Protein AF-A0A1B7U9C2-F1 (afdb_monomer)

Structure (mmCIF, N/CA/C/O backbone):
data_AF-A0A1B7U9C2-F1
#
_entry.id   AF-A0A1B7U9C2-F1
#
loop_
_atom_site.group_PDB
_atom_site.id
_atom_site.type_symbol
_atom_site.label_atom_id
_atom_site.label_alt_id
_atom_site.label_comp_id
_atom_site.label_asym_id
_atom_site.label_entity_id
_atom_site.label_seq_id
_atom_site.pdbx_PDB_ins_code
_atom_site.Cartn_x
_atom_site.Cartn_y
_atom_site.Cartn_z
_atom_site.occupancy
_atom_site.B_iso_or_equiv
_atom_site.auth_seq_id
_atom_site.auth_comp_id
_atom_site.auth_asym_id
_atom_site.auth_atom_id
_atom_site.pdbx_PDB_model_num
ATOM 1 N N . MET A 1 1 ? -10.668 -6.246 3.557 1.00 88.62 1 MET A N 1
ATOM 2 C CA . MET A 1 1 ? -10.501 -5.166 4.561 1.00 88.62 1 MET A CA 1
ATOM 3 C C . MET A 1 1 ? -11.560 -5.178 5.658 1.00 88.62 1 MET A C 1
ATOM 5 O O . MET A 1 1 ? -11.175 -5.099 6.816 1.00 88.62 1 MET A O 1
ATOM 9 N N . ALA A 1 2 ? -12.851 -5.338 5.341 1.00 93.06 2 ALA A N 1
ATOM 10 C CA . ALA A 1 2 ? -13.914 -5.438 6.354 1.00 93.06 2 ALA A CA 1
ATOM 11 C C . ALA A 1 2 ? -13.590 -6.433 7.486 1.00 93.06 2 ALA A C 1
ATOM 13 O O . ALA A 1 2 ? -13.704 -6.099 8.662 1.00 93.06 2 ALA A O 1
ATOM 14 N N . GLU A 1 3 ? -13.078 -7.614 7.132 1.00 94.81 3 GLU A N 1
ATOM 15 C CA . GLU A 1 3 ? -12.675 -8.633 8.104 1.00 94.81 3 GLU A CA 1
ATOM 16 C C . GLU A 1 3 ? -11.503 -8.195 9.002 1.00 94.81 3 GLU A C 1
ATOM 18 O O . GLU A 1 3 ? -11.532 -8.409 10.212 1.00 94.81 3 GLU A O 1
ATOM 23 N N . MET A 1 4 ? -10.510 -7.493 8.443 1.00 94.62 4 MET A N 1
ATOM 24 C CA . MET A 1 4 ? -9.399 -6.922 9.218 1.00 94.62 4 MET A CA 1
ATOM 25 C C . MET A 1 4 ? -9.926 -5.906 10.240 1.00 94.62 4 MET A C 1
ATOM 27 O O . MET A 1 4 ? -9.565 -5.957 11.413 1.00 94.62 4 MET A O 1
ATOM 31 N N . THR A 1 5 ? -10.842 -5.023 9.832 1.00 94.19 5 THR A N 1
ATOM 32 C CA . THR A 1 5 ? -11.483 -4.058 10.739 1.00 94.19 5 THR A CA 1
ATOM 33 C C . THR A 1 5 ? -12.358 -4.749 11.787 1.00 94.19 5 THR A C 1
ATOM 35 O O . THR A 1 5 ? -12.405 -4.317 12.943 1.00 94.19 5 THR A O 1
ATOM 38 N N . ARG A 1 6 ? -13.031 -5.852 11.435 1.00 93.88 6 ARG A N 1
ATOM 39 C CA . ARG A 1 6 ? -13.874 -6.626 12.358 1.00 93.88 6 ARG A CA 1
ATOM 40 C C . ARG A 1 6 ? -13.074 -7.137 13.554 1.00 93.88 6 ARG A C 1
ATOM 42 O O . ARG A 1 6 ? -13.514 -6.934 14.685 1.00 93.88 6 ARG A O 1
ATOM 49 N N . VAL A 1 7 ? -11.897 -7.721 13.315 1.00 95.44 7 VAL A N 1
ATOM 50 C CA . VAL A 1 7 ? -11.057 -8.328 14.365 1.00 95.44 7 VAL A CA 1
ATOM 51 C C . VAL A 1 7 ? -10.250 -7.319 15.187 1.00 95.44 7 VAL A C 1
ATOM 53 O O . VAL A 1 7 ? -9.767 -7.654 16.268 1.00 95.44 7 VAL A O 1
ATOM 56 N N . LEU A 1 8 ? -10.112 -6.072 14.723 1.00 95.31 8 LEU A N 1
ATOM 57 C CA . LEU A 1 8 ? -9.471 -5.024 15.514 1.00 95.31 8 LEU A CA 1
ATOM 58 C C . LEU A 1 8 ? -10.287 -4.710 16.777 1.00 95.31 8 LEU A C 1
ATOM 60 O O . LEU A 1 8 ? -11.513 -4.574 16.740 1.00 95.31 8 LEU A O 1
ATOM 64 N N . ARG A 1 9 ? -9.596 -4.527 17.905 1.00 94.19 9 ARG A N 1
ATOM 65 C CA . ARG A 1 9 ? -10.188 -3.904 19.099 1.00 94.19 9 ARG A CA 1
ATOM 66 C C . ARG A 1 9 ? -10.536 -2.437 18.822 1.00 94.19 9 ARG A C 1
ATOM 68 O O . ARG A 1 9 ? -9.932 -1.819 17.948 1.00 94.19 9 ARG A O 1
ATOM 75 N N . SER A 1 10 ? -11.457 -1.875 19.602 1.00 94.69 10 SER A N 1
ATOM 76 C CA . SER A 1 10 ? -11.710 -0.424 19.652 1.00 94.69 10 SER A CA 1
ATOM 77 C C . SER A 1 10 ? -10.392 0.360 19.791 1.00 94.69 10 SER A C 1
ATOM 79 O O . SER A 1 10 ? -9.535 -0.018 20.595 1.00 94.69 10 SER A O 1
ATOM 81 N N . GLY A 1 11 ? -10.183 1.387 18.958 1.00 94.31 11 GLY A N 1
ATOM 82 C CA . GLY A 1 11 ? -8.944 2.177 18.893 1.00 94.31 11 GLY A CA 1
ATOM 83 C C . GLY A 1 11 ? -7.722 1.443 18.310 1.00 94.31 11 GLY A C 1
ATOM 84 O O . GLY A 1 11 ? -6.622 2.009 18.238 1.00 94.31 11 GLY A O 1
ATOM 85 N N . GLY A 1 12 ? -7.882 0.179 17.902 1.00 95.69 12 GLY A N 1
ATOM 86 C CA . GLY A 1 12 ? -6.841 -0.638 17.283 1.00 95.69 12 GLY A CA 1
ATOM 87 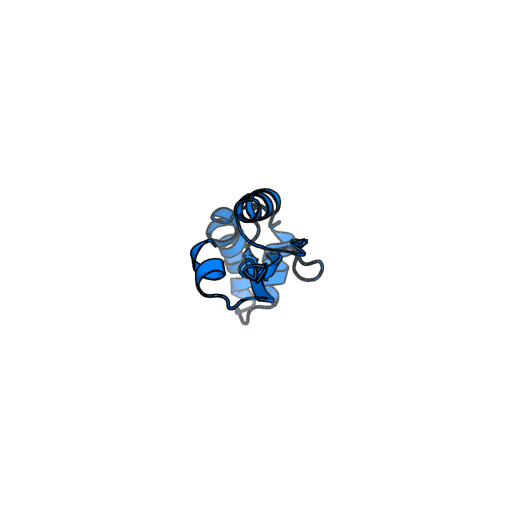C C . GLY A 1 12 ? -6.374 -0.047 15.955 1.00 95.69 12 GLY A C 1
ATOM 88 O O . GLY A 1 12 ? -7.170 0.515 15.208 1.00 95.69 12 GLY A O 1
ATOM 89 N N . GLN A 1 13 ? -5.077 -0.158 15.665 1.00 96.50 13 GLN A N 1
ATOM 90 C CA . GLN A 1 13 ? -4.508 0.366 14.425 1.00 96.50 13 GLN A CA 1
ATOM 91 C C . GLN A 1 13 ? -4.732 -0.605 13.269 1.00 96.50 13 GLN A C 1
ATOM 93 O O . GLN A 1 13 ? -4.352 -1.771 13.361 1.00 96.50 13 GLN A O 1
ATOM 98 N N . LEU A 1 14 ? -5.270 -0.091 12.167 1.00 96.81 14 LEU A N 1
ATOM 99 C CA . LEU A 1 14 ? -5.220 -0.741 10.867 1.00 96.81 14 LEU A CA 1
ATOM 100 C C . LEU A 1 14 ? -4.013 -0.189 10.106 1.00 96.81 14 LEU A C 1
ATOM 102 O O . LEU A 1 14 ? -3.886 1.025 9.941 1.00 96.81 14 LEU A O 1
ATOM 106 N N . ARG A 1 15 ? -3.131 -1.078 9.648 1.00 96.88 15 ARG A N 1
ATOM 107 C CA . ARG A 1 15 ? -2.043 -0.750 8.725 1.00 96.88 15 ARG A CA 1
ATOM 108 C C . ARG A 1 15 ? -2.024 -1.787 7.619 1.00 96.88 15 ARG A C 1
ATOM 110 O O . ARG A 1 15 ? -1.875 -2.970 7.905 1.00 96.88 15 ARG A O 1
ATOM 117 N N . VAL A 1 16 ? -2.170 -1.333 6.385 1.00 96.44 16 VAL A N 1
ATOM 118 C CA . VAL A 1 16 ? -2.100 -2.175 5.188 1.00 96.44 16 VAL A CA 1
ATOM 119 C C . VAL A 1 16 ? -1.038 -1.576 4.285 1.00 96.44 16 VAL A C 1
ATOM 121 O O . VAL A 1 16 ? -1.019 -0.361 4.104 1.00 96.44 16 VAL A O 1
ATOM 124 N N . VAL A 1 17 ? -0.140 -2.412 3.775 1.00 96.19 17 VAL A N 1
ATOM 125 C CA . VAL A 1 17 ? 0.851 -2.046 2.762 1.00 96.19 17 VAL A CA 1
ATOM 126 C C . VAL A 1 17 ? 0.733 -3.075 1.659 1.00 96.19 17 VAL A C 1
ATOM 128 O O . VAL A 1 17 ? 0.858 -4.265 1.934 1.00 96.19 17 VAL A O 1
ATOM 131 N N . GLU A 1 18 ? 0.4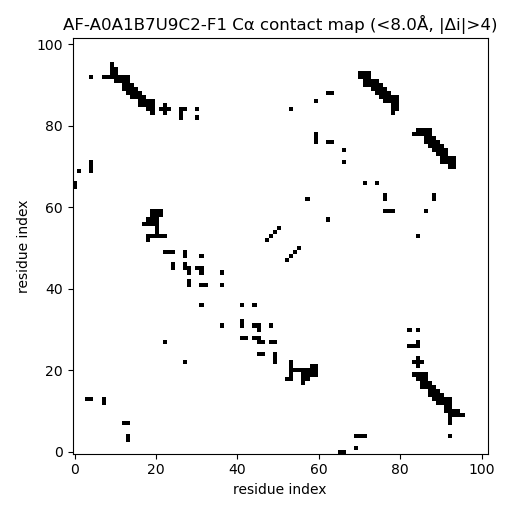84 -2.616 0.444 1.00 95.69 18 GLU A N 1
ATOM 132 C CA . GLU A 1 18 ? 0.224 -3.477 -0.707 1.00 95.69 18 GLU A CA 1
ATOM 133 C C . GLU A 1 18 ? 0.889 -2.911 -1.955 1.00 95.69 18 GLU A C 1
ATOM 135 O O . GLU A 1 18 ? 1.209 -1.720 -2.019 1.00 95.69 18 GLU A O 1
ATOM 140 N N . ALA A 1 19 ? 1.124 -3.780 -2.941 1.00 95.81 19 ALA A N 1
ATOM 141 C CA . ALA A 1 19 ? 1.624 -3.349 -4.239 1.00 95.81 19 ALA A CA 1
ATOM 142 C C . ALA A 1 19 ? 0.623 -2.390 -4.903 1.00 95.81 19 ALA A C 1
ATOM 144 O O . ALA A 1 19 ? -0.587 -2.508 -4.729 1.00 95.81 19 ALA A O 1
ATOM 145 N N . SER A 1 20 ? 1.135 -1.434 -5.670 1.00 95.62 20 SER A N 1
ATOM 146 C CA . SER A 1 20 ? 0.324 -0.460 -6.397 1.00 95.62 20 SER A CA 1
ATOM 147 C C . SER A 1 20 ? 0.211 -0.839 -7.864 1.00 95.62 20 SER A C 1
ATOM 149 O O . SER A 1 20 ? 1.232 -1.059 -8.518 1.00 95.62 20 SER A O 1
ATOM 151 N N . LEU A 1 21 ? -1.007 -0.806 -8.413 1.00 94.75 21 LEU A N 1
ATOM 152 C CA . LEU A 1 21 ? -1.229 -0.936 -9.858 1.00 94.75 21 LEU A CA 1
ATOM 153 C C . LEU A 1 21 ? -0.450 0.120 -10.664 1.00 94.75 21 LEU A C 1
ATOM 155 O O . LEU A 1 21 ? 0.007 -0.141 -11.775 1.00 94.75 21 LEU A O 1
ATOM 159 N N . GLY A 1 22 ? -0.227 1.299 -10.072 1.00 90.62 22 GLY A N 1
ATOM 160 C CA . GLY A 1 22 ? 0.562 2.387 -10.655 1.00 90.62 22 GLY A CA 1
ATOM 161 C C . GLY A 1 22 ? 2.079 2.158 -10.659 1.00 90.62 22 GLY A C 1
ATOM 162 O O . GLY A 1 22 ? 2.823 3.081 -10.985 1.00 90.62 22 GLY A O 1
ATOM 163 N N . CYS A 1 23 ? 2.566 0.969 -10.284 1.00 92.94 23 CYS A N 1
ATOM 164 C CA . CYS A 1 23 ? 3.994 0.667 -10.220 1.00 92.94 23 CYS A CA 1
ATOM 165 C C . CYS A 1 23 ? 4.667 0.799 -11.598 1.00 92.94 23 CYS A C 1
ATOM 167 O O . CYS A 1 23 ? 4.392 0.048 -12.544 1.00 92.94 23 CYS A O 1
ATOM 169 N N . SER A 1 24 ? 5.614 1.734 -11.708 1.00 92.50 24 SER A N 1
ATOM 170 C CA . SER A 1 24 ? 6.435 1.852 -12.907 1.00 92.50 24 SER A CA 1
ATOM 171 C C . SER A 1 24 ? 7.481 0.733 -12.976 1.00 92.50 24 SER A C 1
ATOM 173 O O . SER A 1 24 ? 7.840 0.101 -11.980 1.00 92.50 24 SER A O 1
ATOM 175 N N . LEU A 1 25 ? 8.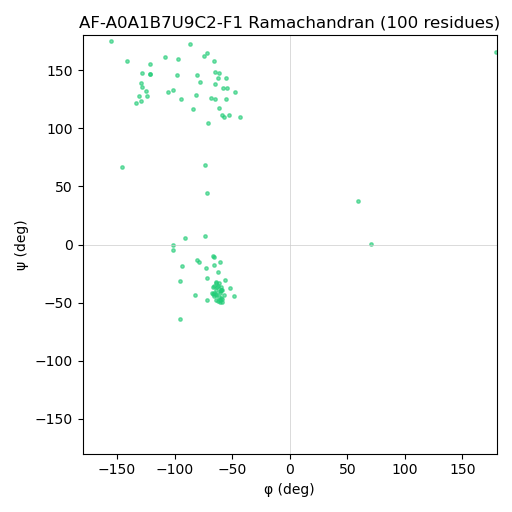045 0.498 -14.166 1.00 91.56 25 LEU A N 1
ATOM 176 C CA . LEU A 1 25 ? 9.161 -0.445 -14.303 1.00 91.56 25 LEU A CA 1
ATOM 177 C C . LEU A 1 25 ? 10.387 -0.007 -13.483 1.00 91.56 25 LEU A C 1
ATOM 179 O O . LEU A 1 25 ? 11.122 -0.858 -12.986 1.00 91.56 25 LEU A O 1
ATOM 183 N N . ALA A 1 26 ? 10.611 1.302 -13.334 1.00 91.56 26 ALA A N 1
ATOM 184 C CA . ALA A 1 26 ? 11.710 1.829 -12.530 1.00 91.56 26 ALA A CA 1
ATOM 185 C C . ALA A 1 26 ? 11.506 1.531 -11.038 1.00 91.56 26 ALA A C 1
ATOM 187 O O . ALA A 1 26 ? 12.445 1.108 -10.366 1.00 91.56 26 ALA A O 1
ATOM 188 N N . ASP A 1 27 ? 10.278 1.681 -10.543 1.00 92.06 27 ASP A N 1
ATOM 189 C CA . ASP A 1 27 ? 9.943 1.376 -9.150 1.00 92.06 27 ASP A CA 1
ATOM 190 C C . ASP A 1 27 ? 10.058 -0.119 -8.882 1.00 92.06 27 ASP A C 1
ATOM 192 O O . ASP A 1 27 ? 10.671 -0.526 -7.901 1.00 92.06 27 ASP A O 1
ATOM 196 N N . SER A 1 28 ? 9.575 -0.943 -9.813 1.00 90.94 28 SER A N 1
ATOM 197 C CA . SER A 1 28 ? 9.708 -2.392 -9.717 1.00 90.94 28 SER A CA 1
ATOM 198 C C . SER A 1 28 ? 11.169 -2.857 -9.688 1.00 90.94 28 SER A C 1
ATOM 200 O O . SER A 1 28 ? 11.509 -3.745 -8.906 1.00 90.94 28 SER A O 1
ATOM 202 N N . ARG A 1 29 ? 12.055 -2.242 -10.486 1.00 90.81 29 ARG A N 1
ATOM 203 C CA . ARG A 1 29 ? 13.500 -2.525 -10.430 1.00 90.81 29 ARG A CA 1
ATOM 204 C C . ARG A 1 29 ? 14.077 -2.203 -9.059 1.00 90.81 29 ARG A C 1
ATOM 206 O O . ARG A 1 29 ? 14.687 -3.082 -8.463 1.00 90.81 29 ARG A O 1
ATOM 213 N N . LYS A 1 30 ? 13.802 -1.007 -8.526 1.00 89.12 30 LYS A N 1
ATOM 214 C CA . LYS A 1 30 ? 14.236 -0.619 -7.174 1.00 89.12 30 LYS A CA 1
ATOM 215 C C . LYS A 1 30 ? 13.727 -1.600 -6.117 1.00 89.12 30 LYS A C 1
ATOM 217 O O . LYS A 1 30 ? 14.487 -2.022 -5.254 1.00 89.12 30 LYS A O 1
ATOM 222 N N . THR A 1 31 ? 12.462 -2.019 -6.206 1.00 87.75 31 THR A N 1
ATOM 223 C CA . THR A 1 31 ? 11.889 -3.018 -5.293 1.00 87.75 31 THR A CA 1
ATOM 224 C C . THR A 1 31 ? 12.633 -4.346 -5.370 1.00 87.75 31 THR A C 1
ATOM 226 O O . THR A 1 31 ? 12.999 -4.897 -4.337 1.00 87.75 31 T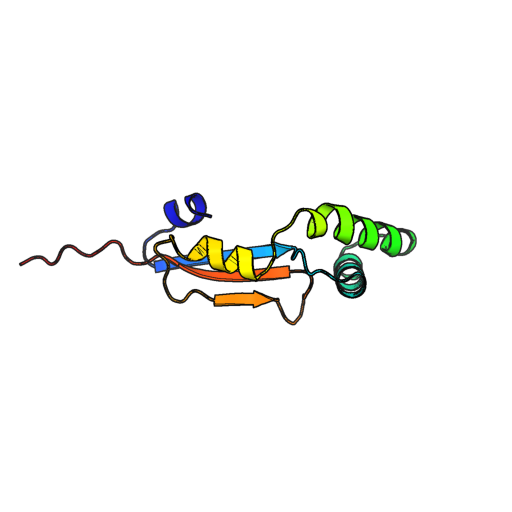HR A O 1
ATOM 229 N N . VAL A 1 32 ? 12.891 -4.860 -6.572 1.00 87.50 32 VAL A N 1
ATOM 230 C CA . VAL A 1 32 ? 13.564 -6.152 -6.763 1.00 87.50 32 VAL A CA 1
ATOM 231 C C . VAL A 1 32 ? 15.053 -6.093 -6.419 1.00 87.50 32 VAL A C 1
ATOM 233 O O . VAL A 1 32 ? 15.598 -7.088 -5.953 1.00 87.50 32 VAL A O 1
ATOM 236 N N . GLU A 1 33 ? 15.709 -4.944 -6.573 1.00 86.31 33 GLU A N 1
ATOM 237 C CA . GLU A 1 33 ? 17.085 -4.714 -6.110 1.00 86.31 33 GLU A CA 1
ATOM 238 C C . GLU A 1 33 ? 17.210 -4.795 -4.582 1.00 86.31 33 GLU A C 1
ATOM 240 O O . GLU A 1 33 ? 18.227 -5.269 -4.075 1.00 86.31 33 GLU A O 1
ATOM 245 N N . CYS A 1 34 ? 16.168 -4.389 -3.847 1.00 83.31 34 CYS A N 1
ATOM 246 C CA . CYS A 1 34 ? 16.087 -4.569 -2.396 1.00 83.31 34 CYS A CA 1
ATOM 247 C C . CYS A 1 34 ? 15.824 -6.030 -1.989 1.00 83.31 34 CYS A C 1
ATOM 249 O O . CYS A 1 34 ? 16.087 -6.413 -0.846 1.00 83.31 34 CYS A O 1
ATOM 251 N N . LEU A 1 35 ? 15.308 -6.860 -2.899 1.00 78.81 35 LEU A N 1
ATOM 252 C CA . LEU A 1 35 ? 15.160 -8.294 -2.675 1.00 78.81 35 LEU A CA 1
ATOM 253 C C . LEU A 1 35 ? 16.509 -8.983 -2.915 1.00 78.81 35 LEU A C 1
ATOM 255 O O . LEU A 1 35 ? 17.280 -8.599 -3.790 1.00 78.81 35 LEU A O 1
ATOM 259 N N . ARG A 1 36 ? 16.807 -10.047 -2.159 1.00 78.75 36 ARG A N 1
ATOM 260 C CA . ARG A 1 36 ? 18.054 -10.830 -2.292 1.00 78.75 36 ARG A CA 1
ATOM 261 C C . ARG A 1 36 ? 18.088 -11.691 -3.574 1.00 78.75 36 ARG A C 1
ATOM 263 O O . ARG A 1 36 ? 18.457 -12.860 -3.523 1.00 78.75 36 ARG A O 1
ATOM 270 N N . TYR A 1 37 ? 17.682 -11.140 -4.718 1.00 76.88 37 TYR A N 1
ATOM 271 C CA . TYR A 1 37 ? 17.759 -1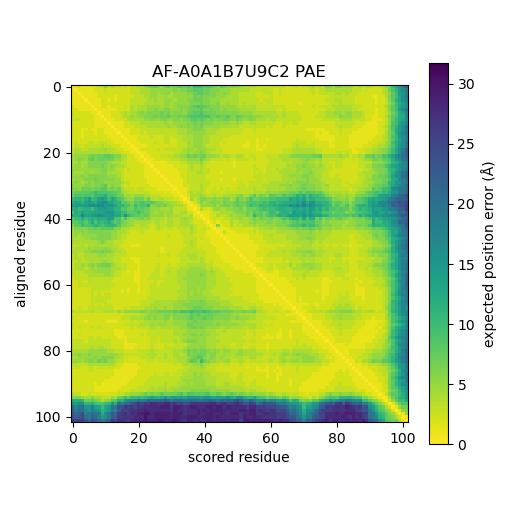1.799 -6.017 1.00 76.88 37 TYR A CA 1
ATOM 272 C C . TYR A 1 37 ? 19.192 -11.760 -6.570 1.00 76.88 37 TYR A C 1
ATOM 274 O O . TYR A 1 37 ? 19.860 -10.725 -6.487 1.00 76.88 37 TYR A O 1
ATOM 282 N N . PRO A 1 38 ? 19.669 -12.850 -7.200 1.00 82.88 38 PRO A N 1
ATOM 283 C CA . PRO A 1 38 ? 20.893 -12.814 -7.990 1.00 82.88 38 PRO A CA 1
ATOM 284 C C . PRO A 1 38 ? 20.813 -11.712 -9.054 1.00 82.88 38 PRO A C 1
ATOM 286 O O . PRO A 1 38 ? 19.808 -11.610 -9.757 1.00 82.88 38 PRO A O 1
ATOM 289 N N . ARG A 1 39 ? 21.879 -10.915 -9.216 1.00 83.44 39 ARG A N 1
ATOM 290 C CA . ARG A 1 39 ? 21.911 -9.762 -10.145 1.00 83.44 39 ARG A CA 1
ATOM 291 C C . ARG A 1 39 ? 21.472 -10.112 -11.570 1.00 83.44 39 ARG A C 1
ATOM 293 O O . ARG A 1 39 ? 20.754 -9.344 -12.197 1.00 83.44 39 ARG A O 1
ATOM 300 N N . LEU A 1 40 ? 21.840 -11.302 -12.046 1.00 83.81 40 LEU A N 1
ATOM 301 C CA . LEU A 1 40 ? 21.476 -11.803 -13.378 1.00 83.81 40 LEU A CA 1
ATOM 302 C C . LEU A 1 40 ? 19.959 -11.958 -13.579 1.00 83.81 40 LEU A C 1
ATOM 304 O O . LEU A 1 40 ? 19.486 -11.916 -14.709 1.00 83.81 40 LEU A O 1
ATOM 308 N N . LEU A 1 41 ? 19.194 -12.116 -12.497 1.00 86.69 41 LEU A N 1
ATOM 309 C CA . LEU A 1 41 ? 17.744 -12.303 -12.532 1.00 86.69 41 LEU A CA 1
ATOM 310 C C . LEU A 1 41 ? 16.963 -11.032 -12.191 1.00 86.69 41 LEU A C 1
ATOM 312 O O . LEU A 1 41 ? 15.742 -11.040 -12.307 1.00 86.69 41 LEU A O 1
ATOM 316 N N . GLN A 1 42 ? 17.620 -9.933 -11.807 1.00 86.75 42 GLN A N 1
ATOM 317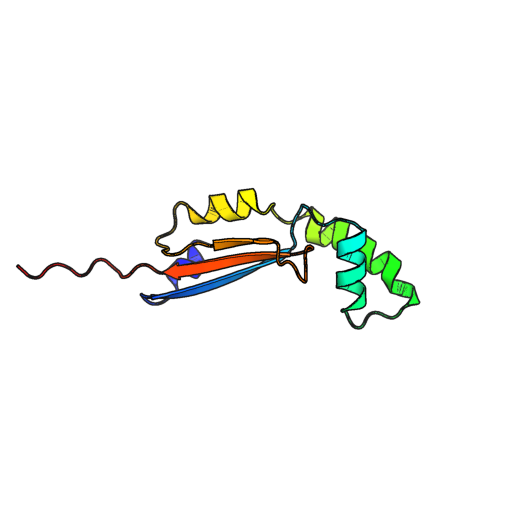 C CA . GLN A 1 42 ? 16.927 -8.712 -11.373 1.00 86.75 42 GLN A CA 1
ATOM 318 C C . GLN A 1 42 ? 16.020 -8.129 -12.464 1.00 86.75 42 GLN A C 1
ATOM 320 O O . GLN A 1 42 ? 14.905 -7.709 -12.170 1.00 86.75 42 GLN A O 1
ATOM 325 N N . GLY A 1 43 ? 16.449 -8.159 -13.732 1.00 87.62 43 GLY A N 1
ATOM 326 C CA . GLY A 1 43 ? 15.627 -7.689 -14.852 1.00 87.62 43 GLY A CA 1
ATOM 327 C C . GLY A 1 43 ? 14.354 -8.520 -15.050 1.00 87.62 43 GLY A C 1
ATOM 328 O O . GLY A 1 43 ? 13.269 -7.960 -15.212 1.00 87.62 43 GLY A O 1
ATOM 329 N N . VAL A 1 44 ? 14.478 -9.849 -14.971 1.00 89.94 44 VAL A N 1
ATOM 330 C CA . VAL A 1 44 ? 13.341 -10.781 -15.052 1.00 89.94 44 VAL A CA 1
ATOM 331 C C . VAL A 1 44 ? 12.425 -10.604 -13.844 1.00 89.94 44 VAL A C 1
ATOM 333 O O . VAL A 1 44 ? 11.213 -10.500 -14.005 1.00 89.94 44 VAL A O 1
ATOM 336 N N . GLY A 1 45 ? 13.002 -10.493 -12.646 1.00 89.81 45 GLY A N 1
ATOM 337 C CA . GLY A 1 45 ? 12.268 -10.267 -11.406 1.00 89.81 45 GLY A CA 1
ATOM 338 C C . GLY A 1 45 ? 11.475 -8.963 -11.429 1.00 89.81 45 GLY A C 1
ATOM 339 O O . GLY A 1 45 ? 10.316 -8.961 -11.032 1.00 89.81 45 GLY A O 1
ATOM 340 N N . ALA A 1 46 ? 12.047 -7.874 -11.949 1.00 92.06 46 ALA A N 1
ATOM 341 C CA . ALA A 1 46 ? 11.337 -6.603 -12.096 1.00 92.06 46 ALA A CA 1
ATOM 342 C C . ALA A 1 46 ? 10.165 -6.724 -13.081 1.00 92.06 46 ALA A C 1
ATOM 344 O O . ALA A 1 46 ? 9.062 -6.249 -12.824 1.00 92.06 46 ALA A O 1
ATOM 345 N N . HIS A 1 47 ? 10.360 -7.411 -14.206 1.00 92.50 47 HIS A N 1
ATOM 346 C CA . HIS A 1 47 ? 9.261 -7.612 -15.144 1.00 92.50 47 HIS A CA 1
ATOM 347 C C . HIS A 1 47 ? 8.146 -8.480 -14.544 1.00 92.50 47 HIS A C 1
ATOM 349 O O . HIS A 1 47 ? 6.970 -8.146 -14.671 1.00 92.50 47 HIS A O 1
ATOM 355 N N . PHE A 1 48 ? 8.514 -9.546 -13.832 1.00 92.94 48 PHE A N 1
ATOM 356 C CA . PHE A 1 48 ? 7.569 -10.406 -13.128 1.00 92.94 48 PHE A CA 1
ATOM 357 C C . PHE A 1 48 ? 6.808 -9.646 -12.038 1.00 92.94 48 PHE A C 1
ATOM 359 O O . PHE A 1 48 ? 5.584 -9.708 -11.996 1.00 92.94 48 PHE A O 1
ATOM 366 N N . PHE A 1 49 ? 7.502 -8.885 -11.188 1.00 92.88 49 PHE A N 1
ATOM 367 C CA . PHE A 1 49 ? 6.861 -8.102 -10.134 1.00 92.88 49 PHE A CA 1
ATOM 368 C C . PHE A 1 49 ? 5.867 -7.105 -10.726 1.00 92.88 49 PHE A C 1
ATOM 370 O O . PHE A 1 49 ? 4.712 -7.067 -10.310 1.00 92.88 49 PHE A O 1
ATOM 377 N N . ARG A 1 50 ? 6.277 -6.336 -11.740 1.00 93.69 50 ARG A N 1
ATOM 378 C CA . ARG A 1 50 ? 5.384 -5.367 -12.377 1.00 93.69 50 ARG A CA 1
ATOM 379 C C . ARG A 1 50 ? 4.149 -6.035 -12.986 1.00 93.69 50 ARG A C 1
ATOM 381 O O . ARG A 1 50 ? 3.046 -5.539 -12.807 1.00 93.69 50 ARG A O 1
ATOM 388 N N . THR A 1 51 ? 4.322 -7.131 -13.717 1.00 93.38 51 THR A N 1
ATOM 389 C CA . THR A 1 51 ? 3.228 -7.724 -14.499 1.00 93.38 51 THR A CA 1
ATOM 390 C C . THR A 1 51 ? 2.324 -8.617 -13.655 1.00 93.38 51 THR A C 1
ATOM 392 O O . THR A 1 51 ? 1.108 -8.549 -13.783 1.00 93.38 51 THR A O 1
ATOM 395 N N . CYS A 1 52 ? 2.901 -9.449 -12.790 1.00 93.88 52 CYS A N 1
ATOM 396 C CA . CYS A 1 52 ? 2.162 -10.474 -12.055 1.00 93.88 52 CYS A CA 1
ATOM 397 C C . CYS A 1 52 ? 1.739 -10.025 -10.654 1.00 93.88 52 CYS A C 1
ATOM 399 O O . CYS A 1 52 ? 0.710 -10.483 -10.173 1.00 93.88 52 CYS A O 1
ATOM 401 N N . VAL A 1 53 ? 2.520 -9.160 -9.993 1.00 93.81 53 VAL A N 1
ATOM 402 C CA . VAL A 1 53 ? 2.205 -8.677 -8.637 1.00 93.81 53 VAL A CA 1
ATOM 403 C C . VAL A 1 53 ? 1.478 -7.341 -8.719 1.00 93.81 53 VAL A C 1
ATOM 405 O O . VAL A 1 53 ? 0.305 -7.261 -8.376 1.00 93.81 53 VAL A O 1
ATOM 408 N N . ALA A 1 54 ? 2.139 -6.303 -9.235 1.00 94.12 54 ALA A N 1
ATOM 409 C CA . ALA A 1 54 ? 1.535 -4.979 -9.352 1.00 94.12 54 ALA A CA 1
ATOM 410 C C . ALA A 1 54 ? 0.378 -4.955 -10.364 1.00 94.12 54 ALA A C 1
ATOM 412 O O . ALA A 1 54 ? -0.634 -4.315 -10.114 1.00 94.12 54 ALA A O 1
ATOM 413 N N . GLY A 1 55 ? 0.479 -5.705 -11.466 1.00 93.81 55 GLY A N 1
ATOM 414 C CA . GLY A 1 55 ? -0.589 -5.808 -12.467 1.00 93.81 55 GLY A CA 1
ATOM 415 C C . GLY A 1 55 ? -1.874 -6.485 -11.975 1.00 93.81 55 GLY A C 1
ATOM 416 O O . GLY A 1 55 ? -2.911 -6.320 -12.607 1.00 93.81 55 GLY A O 1
ATOM 417 N N . ALA A 1 56 ? -1.818 -7.221 -10.860 1.00 94.50 56 ALA A N 1
ATOM 418 C CA . ALA A 1 56 ? -2.986 -7.809 -10.198 1.00 94.50 56 ALA A CA 1
ATOM 419 C C . ALA A 1 56 ? -3.439 -7.008 -8.963 1.00 94.50 56 ALA A C 1
ATOM 421 O O . ALA A 1 56 ? -4.386 -7.405 -8.284 1.00 94.50 56 ALA A O 1
ATOM 422 N N . ALA A 1 57 ? -2.743 -5.917 -8.643 1.00 96.12 57 ALA A N 1
ATOM 423 C CA . ALA A 1 57 ? -3.045 -5.081 -7.498 1.00 96.12 57 ALA A CA 1
ATOM 424 C C . ALA A 1 57 ? -4.091 -4.011 -7.836 1.00 96.12 57 ALA A C 1
ATOM 426 O O . ALA A 1 57 ? -4.460 -3.814 -8.992 1.00 96.12 57 ALA A O 1
ATOM 427 N N . ILE A 1 58 ? -4.533 -3.295 -6.805 1.00 95.88 58 ILE A N 1
ATOM 428 C CA . ILE A 1 58 ? -5.409 -2.130 -6.942 1.00 95.88 58 ILE A CA 1
ATOM 429 C C . ILE A 1 58 ? -4.598 -0.830 -6.923 1.00 95.88 58 ILE A C 1
ATOM 431 O O . ILE A 1 58 ? -3.450 -0.776 -6.459 1.00 95.88 58 ILE A O 1
ATOM 435 N N . SER A 1 59 ? -5.203 0.225 -7.446 1.00 95.06 59 SER A N 1
ATOM 436 C CA . SER A 1 59 ? -4.704 1.594 -7.379 1.00 95.06 59 SER A CA 1
ATOM 437 C C . SER A 1 59 ? -4.831 2.190 -5.970 1.00 95.06 59 SER A C 1
ATOM 439 O O . SER A 1 59 ? -5.536 1.675 -5.102 1.00 95.06 59 SER A O 1
ATOM 441 N N . VAL A 1 60 ? -4.132 3.304 -5.741 1.00 95.25 60 VAL A N 1
ATOM 442 C CA . VAL A 1 60 ? -4.222 4.060 -4.481 1.00 95.25 60 VAL A CA 1
ATOM 443 C C . VAL A 1 60 ? -5.623 4.639 -4.254 1.00 95.25 60 VAL A C 1
ATOM 445 O O . VAL A 1 60 ? -6.070 4.707 -3.111 1.00 95.25 60 VAL A O 1
ATOM 448 N N . ASP A 1 61 ? -6.323 5.000 -5.330 1.00 95.31 61 ASP A N 1
ATOM 449 C CA . ASP A 1 61 ? -7.671 5.566 -5.266 1.00 95.31 61 ASP A CA 1
ATOM 450 C C . ASP A 1 61 ? -8.686 4.484 -4.876 1.00 95.31 61 ASP A C 1
ATOM 452 O O . ASP A 1 61 ? -9.413 4.648 -3.898 1.00 95.31 61 ASP A O 1
ATOM 456 N N . GLU A 1 62 ? -8.630 3.315 -5.525 1.00 95.56 62 GLU A N 1
ATOM 457 C CA . GLU A 1 62 ? -9.447 2.148 -5.153 1.00 95.56 62 GLU A CA 1
ATOM 458 C C . GLU A 1 62 ? -9.175 1.698 -3.709 1.00 95.56 62 GLU A C 1
ATOM 460 O O . GLU A 1 62 ? -10.087 1.302 -2.983 1.00 95.56 62 GLU A O 1
ATOM 465 N N . ALA A 1 63 ? -7.920 1.782 -3.254 1.00 94.81 63 ALA A N 1
ATOM 466 C CA . ALA A 1 63 ? -7.570 1.512 -1.863 1.00 94.81 63 ALA A CA 1
ATOM 467 C C . ALA A 1 63 ? -8.250 2.502 -0.897 1.00 94.81 63 ALA A C 1
ATOM 469 O O . ALA A 1 63 ? -8.649 2.107 0.200 1.00 94.81 63 ALA A O 1
ATOM 470 N N . GLY A 1 64 ? -8.408 3.765 -1.304 1.00 95.31 64 GLY A N 1
ATOM 471 C CA . GLY A 1 64 ? -9.183 4.776 -0.587 1.00 95.31 64 GLY A CA 1
ATOM 472 C C . GLY A 1 64 ? -10.666 4.430 -0.516 1.00 95.31 64 GLY A C 1
ATOM 473 O O . GLY A 1 64 ? -11.243 4.436 0.575 1.00 95.31 64 GLY A O 1
ATOM 474 N N . ASP A 1 65 ? -11.258 4.047 -1.642 1.00 95.69 65 ASP A N 1
ATOM 475 C CA . ASP A 1 65 ? -12.675 3.681 -1.731 1.00 95.69 65 ASP A CA 1
ATOM 476 C C . ASP A 1 65 ? -13.026 2.503 -0.811 1.00 95.69 65 ASP A C 1
ATOM 478 O O . ASP A 1 65 ? -14.027 2.546 -0.095 1.00 95.69 65 ASP A O 1
ATOM 482 N N . LEU A 1 66 ? -12.140 1.505 -0.694 1.00 93.75 66 LEU A N 1
ATOM 483 C CA . LEU A 1 66 ? -12.316 0.368 0.223 1.00 93.75 66 LEU A CA 1
ATOM 484 C C . LEU A 1 66 ? -12.422 0.752 1.709 1.00 93.75 66 LEU A C 1
ATOM 486 O O . LEU A 1 66 ? -12.808 -0.088 2.530 1.00 93.75 66 LEU A O 1
ATOM 490 N N . THR A 1 67 ? -12.044 1.976 2.085 1.00 94.88 67 THR A N 1
ATOM 491 C CA . THR A 1 67 ? -12.107 2.448 3.476 1.00 94.88 67 THR A CA 1
ATOM 492 C C . THR A 1 67 ? -13.384 3.199 3.826 1.00 94.88 67 THR A C 1
ATOM 494 O O . THR A 1 67 ? -13.685 3.303 5.015 1.00 94.88 67 THR A O 1
ATOM 497 N N . GLN A 1 68 ? -14.131 3.692 2.833 1.00 93.31 68 GLN A N 1
ATOM 498 C CA . GLN A 1 68 ? -15.243 4.628 3.043 1.00 93.31 68 GLN A CA 1
ATOM 499 C C . GLN A 1 68 ? -16.381 4.018 3.875 1.00 93.31 68 GLN A C 1
ATOM 501 O O . GLN A 1 68 ? -16.936 4.689 4.742 1.00 93.31 68 GLN A O 1
ATOM 506 N N . ASP A 1 69 ? -16.653 2.725 3.692 1.00 90.88 69 ASP A N 1
ATOM 507 C CA . ASP A 1 69 ? -17.728 2.009 4.393 1.00 90.88 69 ASP A CA 1
ATOM 508 C C . ASP A 1 69 ? -17.283 1.358 5.716 1.00 90.88 69 ASP A C 1
ATOM 510 O O . ASP A 1 69 ? -18.029 0.605 6.350 1.00 90.88 69 ASP A O 1
ATOM 514 N N . LEU A 1 70 ? -16.041 1.595 6.149 1.00 93.50 70 LEU A N 1
ATOM 515 C CA . LEU A 1 70 ? -15.486 0.976 7.349 1.00 93.50 70 LEU A CA 1
ATOM 516 C C . LEU A 1 70 ? -15.576 1.920 8.549 1.00 93.50 70 LEU A C 1
ATOM 518 O O . LEU A 1 70 ? -15.383 3.125 8.442 1.00 93.50 70 LEU A O 1
ATOM 522 N N . GLN A 1 71 ? -15.793 1.349 9.738 1.00 94.69 71 GLN A N 1
ATOM 523 C CA . GLN A 1 71 ? -15.776 2.089 11.006 1.00 94.69 71 GLN A CA 1
ATOM 524 C C . GLN A 1 71 ? -14.341 2.456 11.414 1.00 94.69 71 GLN A C 1
ATOM 526 O O . GLN A 1 71 ? -13.779 1.907 12.369 1.00 94.69 71 GLN A O 1
ATOM 531 N N . LEU A 1 72 ? -13.730 3.354 10.649 1.00 95.50 72 LEU A N 1
ATOM 532 C CA . LEU A 1 72 ? -12.359 3.809 10.806 1.00 95.50 72 LEU A CA 1
ATOM 533 C C . LEU A 1 72 ? -12.311 5.326 11.011 1.00 95.50 72 LEU A C 1
ATOM 535 O O . LEU A 1 72 ? -13.103 6.073 10.449 1.00 95.50 72 LEU A O 1
ATOM 539 N N . GLU A 1 73 ? -11.344 5.780 11.797 1.00 95.50 73 GLU A N 1
ATOM 540 C CA . GLU A 1 73 ? -11.011 7.190 11.987 1.00 95.50 73 GLU A CA 1
ATOM 541 C C . GLU A 1 73 ? -9.558 7.463 11.594 1.00 95.50 73 GLU A C 1
ATOM 543 O O . GLU A 1 73 ? -8.700 6.570 11.636 1.00 95.50 73 GLU A O 1
ATOM 548 N N . GLY A 1 74 ? -9.280 8.717 11.226 1.00 95.19 74 GLY A N 1
ATOM 549 C CA . GLY A 1 74 ? -7.934 9.164 10.865 1.00 95.19 74 GLY A CA 1
ATOM 550 C C . GLY A 1 74 ? -7.348 8.397 9.680 1.00 95.19 74 GLY A C 1
ATOM 551 O O . GLY A 1 74 ? -6.164 8.064 9.697 1.00 95.19 74 GLY A O 1
ATOM 552 N N . VAL A 1 75 ? -8.184 8.063 8.693 1.00 97.25 75 VAL A N 1
ATOM 553 C CA . VAL A 1 75 ? -7.764 7.315 7.508 1.00 97.25 75 VAL A CA 1
ATOM 554 C C . VAL A 1 75 ? -6.778 8.150 6.698 1.00 97.25 75 VAL A C 1
ATOM 556 O O . VAL A 1 75 ? -7.057 9.277 6.303 1.00 97.25 75 VAL A O 1
ATOM 559 N N . THR A 1 76 ? -5.616 7.566 6.439 1.00 97.38 76 THR A N 1
ATOM 560 C CA . THR A 1 76 ? -4.607 8.097 5.526 1.00 97.38 76 THR A CA 1
ATOM 561 C C . THR A 1 76 ? -4.313 7.037 4.483 1.00 97.38 76 THR A C 1
ATOM 563 O O . THR A 1 76 ? -4.022 5.891 4.833 1.00 97.38 76 THR A O 1
ATOM 566 N N . VAL A 1 77 ? -4.401 7.422 3.213 1.00 97.38 77 VAL A N 1
ATOM 567 C CA . VAL A 1 77 ? -4.093 6.565 2.068 1.00 97.38 77 VAL A CA 1
ATOM 568 C C . VAL A 1 77 ? -3.112 7.306 1.178 1.00 97.38 77 VAL A C 1
ATOM 570 O O . VAL A 1 77 ? -3.252 8.508 0.962 1.00 97.38 77 VAL A O 1
ATOM 573 N N . GLY A 1 78 ? -2.081 6.615 0.709 1.00 96.25 78 GLY A N 1
ATOM 574 C CA . GLY A 1 78 ? -1.101 7.225 -0.176 1.00 96.25 78 GLY A CA 1
ATOM 575 C C . GLY A 1 78 ? 0.012 6.275 -0.573 1.00 96.25 78 GLY A C 1
ATOM 576 O O . GLY A 1 78 ? 0.214 5.228 0.046 1.00 96.25 78 GLY A O 1
ATOM 577 N N . LEU A 1 79 ? 0.756 6.667 -1.604 1.00 95.31 79 LEU A N 1
ATOM 578 C CA . LEU A 1 79 ? 1.997 5.998 -1.975 1.00 95.31 79 LEU A CA 1
ATOM 579 C C . LEU A 1 79 ? 3.043 6.161 -0.869 1.00 95.31 79 LEU A C 1
ATOM 581 O O . LEU A 1 79 ? 3.092 7.178 -0.173 1.00 95.31 79 LEU A O 1
ATOM 585 N N . ILE A 1 80 ? 3.901 5.158 -0.721 1.00 94.38 80 ILE A N 1
ATOM 586 C CA . ILE A 1 80 ? 5.052 5.239 0.175 1.00 94.38 80 ILE A CA 1
ATOM 587 C C . ILE A 1 80 ? 6.182 5.928 -0.594 1.00 94.38 80 ILE A C 1
ATOM 589 O O . ILE A 1 80 ? 6.648 5.400 -1.599 1.00 94.38 80 ILE A O 1
ATOM 593 N N . ALA A 1 81 ? 6.624 7.102 -0.141 1.00 89.31 81 ALA A N 1
ATOM 594 C CA . ALA A 1 81 ? 7.595 7.923 -0.872 1.00 89.31 81 ALA A CA 1
ATOM 595 C C . ALA A 1 81 ? 8.921 7.186 -1.131 1.00 89.31 81 ALA A C 1
ATOM 597 O O . ALA A 1 81 ? 9.494 7.269 -2.215 1.00 89.31 81 ALA A O 1
ATOM 598 N N . GLU A 1 82 ? 9.382 6.415 -0.151 1.00 88.06 82 GLU A N 1
ATOM 599 C CA . GLU A 1 82 ? 10.615 5.632 -0.214 1.00 88.06 82 GLU A CA 1
ATOM 600 C C . GLU A 1 82 ? 10.434 4.312 -0.983 1.00 88.06 82 GLU A C 1
ATOM 602 O O . GLU A 1 82 ? 11.414 3.656 -1.333 1.00 88.06 82 GLU A O 1
ATOM 607 N N . ALA A 1 83 ? 9.186 3.915 -1.250 1.00 88.94 83 ALA A N 1
ATOM 608 C CA . ALA A 1 83 ? 8.824 2.661 -1.900 1.00 88.94 83 ALA A CA 1
ATOM 609 C C . ALA A 1 83 ? 7.570 2.836 -2.789 1.00 88.94 83 ALA A C 1
ATOM 611 O O . ALA A 1 83 ? 6.528 2.244 -2.505 1.00 88.94 83 ALA A O 1
ATOM 612 N N . PRO A 1 84 ? 7.652 3.615 -3.886 1.00 87.75 84 PRO A N 1
ATOM 613 C CA . PRO A 1 84 ? 6.496 4.011 -4.707 1.00 87.75 84 PRO A CA 1
ATOM 614 C C . PRO A 1 84 ? 5.806 2.851 -5.441 1.00 87.75 84 PRO A C 1
ATOM 616 O O . PRO A 1 84 ? 4.702 3.006 -5.956 1.00 87.75 84 PRO A O 1
ATOM 619 N N . ALA A 1 85 ? 6.417 1.663 -5.452 1.00 93.81 85 ALA A N 1
ATOM 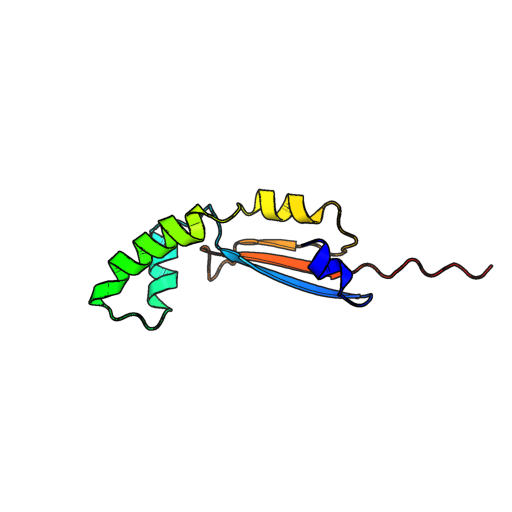620 C CA . ALA A 1 85 ? 5.768 0.425 -5.876 1.00 93.81 85 ALA A CA 1
ATOM 621 C C . ALA A 1 85 ? 4.630 -0.021 -4.938 1.00 93.81 8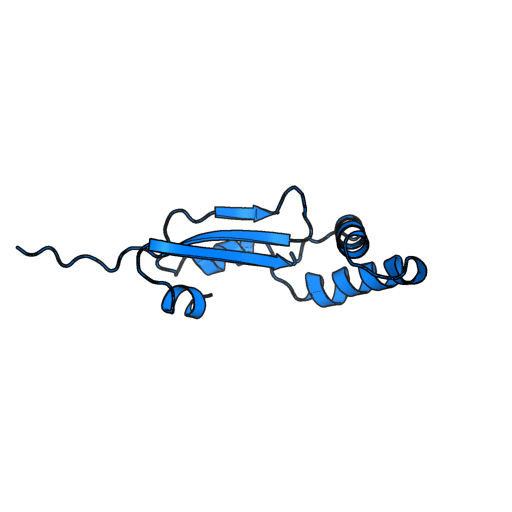5 ALA A C 1
ATOM 623 O O . ALA A 1 85 ? 3.896 -0.944 -5.284 1.00 93.81 85 ALA A O 1
ATOM 624 N N . PHE A 1 86 ? 4.487 0.615 -3.772 1.00 95.88 86 PHE A N 1
ATOM 625 C CA . PHE A 1 86 ? 3.515 0.272 -2.747 1.00 95.88 86 PHE A CA 1
ATOM 626 C C . PHE A 1 86 ? 2.700 1.491 -2.314 1.00 95.88 86 PHE A C 1
ATOM 628 O O . PHE A 1 86 ? 3.201 2.618 -2.242 1.00 95.88 86 PHE A O 1
ATOM 635 N N . TRP A 1 87 ? 1.448 1.245 -1.947 1.00 96.62 87 TRP A N 1
ATOM 636 C CA . TRP A 1 87 ? 0.625 2.189 -1.200 1.00 96.62 87 TRP A CA 1
ATOM 637 C C . TRP A 1 87 ? 0.425 1.696 0.231 1.00 96.62 87 TRP A C 1
ATOM 639 O O . TRP A 1 87 ? 0.632 0.523 0.553 1.00 96.62 87 TRP A O 1
ATOM 649 N N . ARG A 1 88 ? 0.034 2.616 1.111 1.00 97.56 88 ARG A N 1
ATOM 650 C CA . ARG A 1 88 ? -0.279 2.332 2.508 1.00 97.56 88 ARG A CA 1
ATOM 651 C C . ARG A 1 88 ? -1.626 2.915 2.892 1.00 97.56 88 ARG A C 1
ATOM 653 O O . ARG A 1 88 ? -1.891 4.076 2.603 1.00 97.56 88 ARG A O 1
ATOM 660 N N . ILE A 1 89 ? -2.387 2.142 3.661 1.00 97.75 89 ILE A N 1
ATOM 661 C CA . ILE A 1 89 ? -3.497 2.637 4.477 1.00 97.75 89 ILE A CA 1
ATOM 662 C C . ILE A 1 89 ? -3.059 2.630 5.939 1.00 97.75 89 ILE A C 1
ATOM 664 O O . ILE A 1 89 ? -2.540 1.624 6.431 1.00 97.75 89 ILE A O 1
ATOM 668 N N . ALA A 1 90 ? -3.281 3.735 6.645 1.00 97.50 90 ALA A N 1
ATOM 669 C CA . ALA A 1 90 ? -3.193 3.786 8.098 1.00 97.50 90 ALA A CA 1
ATOM 670 C C . ALA A 1 90 ? -4.440 4.455 8.676 1.00 97.50 90 ALA A C 1
ATOM 672 O O . ALA A 1 90 ? -4.810 5.546 8.254 1.00 97.50 90 ALA A O 1
ATOM 673 N N . ALA A 1 91 ? -5.076 3.785 9.634 1.00 97.44 91 ALA A N 1
ATOM 674 C CA . ALA A 1 91 ? -6.291 4.249 10.295 1.00 97.44 91 ALA A CA 1
ATOM 675 C C . ALA A 1 91 ? -6.419 3.628 11.694 1.00 97.44 91 ALA A C 1
ATOM 677 O O . ALA A 1 91 ? -5.637 2.748 12.080 1.00 97.44 91 ALA A O 1
ATOM 678 N N . ARG A 1 92 ? -7.429 4.044 12.458 1.00 97.00 92 ARG A N 1
ATOM 679 C CA . ARG A 1 92 ? -7.822 3.383 13.711 1.00 97.00 92 ARG A CA 1
ATOM 680 C C . ARG A 1 92 ? -9.264 2.928 13.651 1.00 97.00 92 ARG A C 1
ATOM 682 O O . ARG A 1 92 ? -10.085 3.594 13.039 1.00 97.00 92 ARG A O 1
ATOM 689 N N . LYS A 1 93 ? -9.581 1.809 14.303 1.00 96.62 93 LYS A N 1
ATOM 690 C CA . LYS A 1 93 ? -10.972 1.389 14.479 1.00 96.62 93 LYS A CA 1
ATOM 691 C C . LYS A 1 93 ? -11.681 2.357 15.414 1.00 96.62 93 LYS A C 1
ATOM 693 O O . LYS A 1 93 ? -11.224 2.547 16.543 1.00 96.62 93 LYS A O 1
ATOM 698 N N . LEU A 1 94 ? -12.806 2.894 14.956 1.00 94.00 94 LEU A N 1
ATOM 699 C CA . LEU A 1 94 ? -13.672 3.721 15.782 1.00 94.00 94 LEU A CA 1
ATOM 700 C C . LEU A 1 94 ? -14.072 2.969 17.057 1.00 94.00 94 LEU A C 1
ATOM 702 O O . LEU A 1 94 ? -14.298 1.750 17.022 1.00 94.00 94 LEU A O 1
ATOM 706 N N . PRO A 1 95 ? -14.185 3.665 18.195 1.00 86.25 95 PRO A N 1
ATOM 707 C CA . PRO A 1 95 ? -14.775 3.069 19.371 1.00 86.25 95 PRO A CA 1
ATOM 708 C C . PRO A 1 95 ? -16.193 2.597 19.075 1.00 86.25 95 PRO A C 1
ATOM 710 O O . PRO A 1 95 ? -16.979 3.322 18.465 1.00 86.25 95 PRO A O 1
ATOM 713 N N . ALA A 1 96 ? -16.533 1.383 19.516 1.00 74.88 96 ALA A N 1
ATOM 714 C CA . ALA A 1 96 ? -17.931 0.974 19.541 1.00 74.88 96 ALA A CA 1
ATOM 715 C C . ALA A 1 96 ? -18.686 2.029 20.355 1.00 74.88 96 ALA A C 1
ATOM 717 O O . ALA A 1 96 ? -18.255 2.330 21.468 1.00 74.88 96 ALA A O 1
ATOM 718 N N . CYS A 1 97 ? -19.736 2.615 19.771 1.00 60.53 97 CYS A N 1
ATOM 719 C CA . CYS A 1 97 ? -20.514 3.692 20.375 1.00 60.53 97 CYS A CA 1
ATOM 720 C C . CYS A 1 97 ? -20.777 3.367 21.851 1.00 60.53 97 CYS A C 1
ATOM 722 O O . CYS A 1 97 ? -21.491 2.411 22.171 1.00 60.53 97 CYS A O 1
ATOM 724 N N . SER A 1 98 ? -20.126 4.116 22.744 1.00 54.84 98 SER A N 1
ATOM 725 C CA . SER A 1 98 ? -20.371 4.041 24.174 1.00 54.84 98 SER A CA 1
ATOM 726 C C . SER A 1 98 ? -21.840 4.378 24.350 1.00 54.84 98 SER A C 1
ATOM 728 O O . SER A 1 98 ? -22.240 5.503 24.062 1.00 54.84 98 SER A O 1
ATOM 730 N N . LYS A 1 99 ? -22.663 3.408 24.755 1.00 44.97 99 LYS A N 1
ATOM 731 C CA . LYS A 1 99 ? -24.035 3.706 25.161 1.00 44.97 99 LYS A CA 1
ATOM 732 C C . LYS A 1 99 ? -23.942 4.807 26.216 1.00 44.97 99 LYS A C 1
ATOM 734 O O . LYS A 1 99 ? -23.394 4.557 27.288 1.00 44.97 99 LYS A O 1
ATOM 739 N N . SER A 1 100 ? -24.410 6.012 25.890 1.00 45.28 100 SER A N 1
ATOM 740 C CA . SER A 1 100 ? -24.617 7.060 26.882 1.00 45.28 100 SER A CA 1
ATOM 741 C C . SER A 1 100 ? -25.558 6.485 27.927 1.00 45.28 100 SER A C 1
ATOM 743 O O . SER A 1 100 ? -26.718 6.197 27.633 1.00 45.28 100 SER A O 1
ATOM 745 N N . VAL A 1 101 ? -25.021 6.231 29.115 1.00 45.72 101 VAL A N 1
ATOM 746 C CA . VAL A 1 101 ? -25.825 5.948 30.297 1.00 45.72 101 VAL A CA 1
ATOM 747 C C . VAL A 1 101 ? -26.462 7.283 30.664 1.00 45.72 101 VAL A C 1
ATOM 749 O O . VAL A 1 101 ? -25.758 8.200 31.086 1.00 45.72 101 VAL A O 1
ATOM 752 N N . VAL A 1 102 ? -27.754 7.407 30.360 1.00 55.22 102 VAL A N 1
ATOM 753 C CA . VAL A 1 102 ? -28.638 8.450 30.897 1.00 55.22 102 VAL A CA 1
ATOM 754 C C . VAL A 1 102 ? -29.022 8.053 32.313 1.00 55.22 102 VAL A C 1
ATOM 756 O O . VAL A 1 102 ? -29.309 6.848 32.507 1.00 55.22 102 VAL A O 1
#

Nearest PDB structures (foldseek):
  5m58-assembly1_B  TM=6.113E-01  e=1.925E-01  Streptomyces rishiriensis
  3dtn-assembly1_A  TM=6.155E-01  e=4.393E-01  Methanosarcina mazei
  3gz7-assembly1_B  TM=4.563E-01  e=2.644E-01  Bordetella bronchisept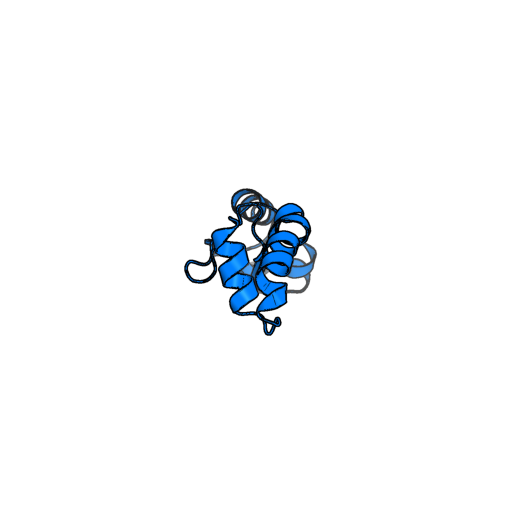ica
  2bbe-assembly1_A  TM=4.350E-01  e=2.289E+00  Shewanella oneidensis MR-1
  5jk5-assembly1_B  TM=4.195E-01  e=4.904E+00  Dictyostelium discoideum

Solvent-accessible surface area (backbone atoms only — not comparable to full-atom values): 5759 Å² total; per-residue (Å²): 105,71,67,62,60,65,76,45,52,67,65,29,76,47,77,47,76,46,52,14,42,78,35,44,71,69,39,24,36,55,55,34,67,75,38,97,59,59,76,92,48,34,68,58,47,14,52,46,42,38,57,66,49,15,59,68,37,53,41,63,64,58,58,47,59,70,47,71,90,45,71,58,40,79,75,42,68,42,66,35,87,95,46,61,33,21,28,35,41,39,31,25,29,46,65,73,81,73,78,79,83,126

Radius of gyration: 17.42 Å; Cα contacts (8 Å, |Δi|>4): 161; chains: 1; bounding box: 50×22×46 Å

Secondary structure (DSSP, 8-state):
-HHHHHHSPTTPEEEEEEE-TT--HHHHHHHHHHTT--GGGHHHHHHHIIIIIGGGSPPHHHHHHHHHTSSEEEEEEEEETTEEEEEEEEEEEPPP------

pLDDT: mean 90.03, std 10.87, range [44.97, 97.75]

Sequence (102 aa):
MAEMTRVLRSGGQLRVVEASLGCSLADSRKTVECLRYPRLLQGVGAHFFRTCVAGAAISVDEAGDLTQDLQLEGVTVGLIAEAPAFWRIAARKLPACSKSVV

Foldseek 3Di:
DQVQLVPADAQGKDKDKFFALPDDLVLLLVVLVVPPDDPVCSNVSSVCCNCPGSVPDYHQVVVVVVPPPAQWAPWDWDADPVRNRMIMIITTHHGDPDPPPD

Mean predicted aligned error: 5.41 Å